Protein AF-A0A7G8BEV0-F1 (afdb_monomer_lite)

Foldseek 3Di:
DPPDPPDKWKAAQAQDLLQDGPRPTPDPPDNHRPVVVVVVVCPPCDQLVNCVVVPNPNPDPLADRQGQDPLAAVQSLVVSLVVLVVCVVVVSDDPVVSVVSVVVSVVSHVPHDPPRDNHDPDHQPDWDADPVGDTTGDIDIDD

Structure (mmCIF, N/CA/C/O backbone):
data_AF-A0A7G8BEV0-F1
#
_entry.id   AF-A0A7G8BEV0-F1
#
loop_
_atom_site.group_PDB
_atom_site.id
_atom_site.type_symbol
_atom_site.label_atom_id
_atom_site.label_alt_id
_atom_site.label_comp_id
_atom_site.label_asym_id
_atom_site.label_entity_id
_atom_site.label_seq_id
_atom_site.pdbx_PDB_ins_code
_atom_site.Cartn_x
_atom_site.Cartn_y
_atom_site.Cartn_z
_atom_site.occupancy
_atom_site.B_iso_or_equiv
_atom_site.auth_seq_id
_atom_site.auth_comp_id
_atom_site.auth_asym_id
_atom_site.auth_atom_id
_atom_site.pdbx_PDB_model_num
ATOM 1 N N . MET A 1 1 ? 38.457 5.813 -26.478 1.00 45.09 1 MET A N 1
ATOM 2 C CA . MET A 1 1 ? 37.364 5.622 -25.501 1.00 45.09 1 MET A CA 1
ATOM 3 C C . MET A 1 1 ? 36.493 4.495 -26.022 1.00 45.09 1 MET A C 1
ATOM 5 O O . MET A 1 1 ? 36.079 4.616 -27.170 1.00 45.09 1 MET A O 1
ATOM 9 N N . PRO A 1 2 ? 36.290 3.381 -25.297 1.00 48.62 2 PRO A N 1
ATOM 10 C CA . PRO A 1 2 ? 35.374 2.355 -25.780 1.00 48.62 2 PRO A CA 1
ATOM 11 C C . PRO A 1 2 ? 33.971 2.965 -25.871 1.00 48.62 2 PRO A C 1
ATOM 13 O O . PRO A 1 2 ? 33.550 3.694 -24.971 1.00 48.62 2 PRO A O 1
ATOM 16 N N . ALA A 1 3 ? 33.295 2.728 -26.995 1.00 53.78 3 ALA A N 1
ATOM 17 C CA . ALA A 1 3 ? 31.931 3.178 -27.222 1.00 53.78 3 ALA A CA 1
ATOM 18 C C . ALA A 1 3 ? 31.034 2.662 -26.088 1.00 53.78 3 ALA A C 1
ATOM 20 O O . ALA A 1 3 ? 31.100 1.488 -25.718 1.00 53.78 3 ALA A O 1
ATOM 21 N N . ARG A 1 4 ? 30.227 3.555 -25.510 1.00 58.81 4 ARG A N 1
ATOM 22 C CA . ARG A 1 4 ? 29.230 3.217 -24.491 1.00 58.81 4 ARG A CA 1
ATOM 23 C C . ARG A 1 4 ? 28.231 2.269 -25.165 1.00 58.81 4 ARG A C 1
ATOM 25 O O . ARG A 1 4 ? 27.462 2.714 -26.007 1.00 58.81 4 ARG A O 1
ATOM 32 N N . GLN A 1 5 ? 28.311 0.968 -24.886 1.00 59.34 5 GLN A N 1
ATOM 33 C CA . GLN A 1 5 ? 27.319 0.011 -25.378 1.00 59.34 5 GLN A CA 1
ATOM 34 C C . GLN A 1 5 ? 25.959 0.421 -24.805 1.00 59.34 5 GLN A C 1
ATOM 36 O O . GLN A 1 5 ? 25.824 0.528 -23.584 1.00 59.34 5 GLN A O 1
ATOM 41 N N . SER A 1 6 ? 24.989 0.693 -25.679 1.00 63.72 6 SER A N 1
ATOM 42 C CA . SER A 1 6 ? 23.594 0.899 -25.292 1.00 63.72 6 SER A CA 1
ATOM 43 C C . SER A 1 6 ? 23.096 -0.401 -24.673 1.00 63.72 6 SER A C 1
ATOM 45 O O . SER A 1 6 ? 22.928 -1.402 -25.366 1.00 63.72 6 SER A O 1
ATOM 47 N N . ALA A 1 7 ? 22.978 -0.426 -23.351 1.00 73.88 7 ALA A N 1
ATOM 48 C CA . ALA A 1 7 ? 22.401 -1.558 -22.654 1.00 73.88 7 ALA A CA 1
ATOM 49 C C . ALA A 1 7 ? 20.882 -1.411 -22.722 1.00 73.88 7 ALA A C 1
ATOM 51 O O . ALA A 1 7 ? 20.351 -0.416 -22.247 1.00 73.88 7 ALA A O 1
ATOM 52 N N . THR A 1 8 ? 20.202 -2.391 -23.310 1.00 83.50 8 THR A N 1
ATOM 53 C CA . THR A 1 8 ? 18.745 -2.483 -23.250 1.00 83.50 8 THR A CA 1
ATOM 54 C C . THR A 1 8 ? 18.306 -2.699 -21.804 1.00 83.50 8 THR A C 1
ATOM 56 O O . THR A 1 8 ? 18.808 -3.606 -21.128 1.00 83.50 8 THR A O 1
ATOM 59 N N . PHE A 1 9 ? 17.357 -1.894 -21.332 1.00 90.00 9 PHE A N 1
ATOM 60 C CA . PHE A 1 9 ? 16.737 -2.054 -20.020 1.00 90.00 9 PHE A CA 1
ATOM 61 C C . PHE A 1 9 ? 15.225 -2.221 -20.164 1.00 90.00 9 PHE A C 1
ATOM 63 O O . PHE A 1 9 ? 14.623 -1.757 -21.127 1.00 90.00 9 PHE A O 1
ATOM 70 N N . TYR A 1 10 ? 14.610 -2.882 -19.186 1.00 94.06 10 TYR A N 1
ATOM 71 C CA . TYR A 1 10 ? 13.162 -3.055 -19.126 1.00 94.06 10 TYR A CA 1
ATOM 72 C C . TYR A 1 10 ? 12.607 -2.425 -17.856 1.00 94.06 10 TYR A C 1
ATOM 74 O O . TYR A 1 10 ? 13.248 -2.446 -16.804 1.00 94.06 10 TYR A O 1
ATOM 82 N N . GLU A 1 11 ? 11.391 -1.898 -17.929 1.00 95.44 11 GLU A N 1
ATOM 83 C CA . GLU A 1 11 ? 10.667 -1.429 -16.753 1.00 95.44 11 GLU A CA 1
ATOM 84 C C . GLU A 1 11 ? 10.110 -2.590 -15.918 1.00 95.44 11 GLU A C 1
ATOM 86 O O . GLU A 1 11 ? 9.594 -3.580 -16.437 1.00 95.44 11 GLU A O 1
ATOM 91 N N . CYS A 1 12 ? 10.085 -2.397 -14.603 1.00 95.81 12 CYS A N 1
ATOM 92 C CA . CYS A 1 12 ? 9.420 -3.255 -13.636 1.00 95.81 12 CYS A CA 1
ATOM 93 C C . CYS A 1 12 ? 7.939 -3.427 -13.986 1.00 95.81 12 CYS A C 1
ATOM 95 O O . CYS A 1 12 ? 7.181 -2.452 -14.021 1.00 95.81 12 CYS A O 1
ATOM 97 N N . GLN A 1 13 ? 7.523 -4.679 -14.156 1.00 95.44 13 GLN A N 1
ATOM 98 C CA . GLN A 1 13 ? 6.152 -5.070 -14.473 1.00 95.44 13 GLN A CA 1
ATOM 99 C C . GLN A 1 13 ? 5.217 -5.079 -13.249 1.00 95.44 13 GLN A C 1
ATOM 101 O O . GLN A 1 13 ? 4.058 -5.458 -13.359 1.00 95.44 13 GLN A O 1
ATOM 106 N N . HIS A 1 14 ? 5.667 -4.653 -12.064 1.00 94.31 14 HIS A N 1
ATOM 107 C CA . HIS A 1 14 ? 4.781 -4.565 -10.900 1.00 94.31 14 HIS A CA 1
ATOM 108 C C . HIS A 1 14 ? 3.723 -3.471 -11.092 1.00 94.31 14 HIS A C 1
ATOM 110 O O . HIS A 1 14 ? 4.056 -2.312 -11.371 1.00 94.31 14 HIS A O 1
ATOM 116 N N . VAL A 1 15 ? 2.459 -3.838 -10.894 1.00 92.94 15 VAL A N 1
ATOM 117 C CA . VAL A 1 15 ? 1.308 -2.932 -10.889 1.00 92.94 15 VAL A CA 1
ATOM 118 C C . VAL A 1 15 ? 0.907 -2.709 -9.437 1.00 92.94 15 VAL A C 1
ATOM 120 O O . VAL A 1 15 ? 0.618 -3.660 -8.716 1.00 92.94 15 VAL A O 1
ATOM 123 N N . ARG A 1 16 ? 0.952 -1.453 -8.989 1.00 90.50 16 ARG A N 1
ATOM 124 C CA . ARG A 1 16 ? 0.626 -1.106 -7.598 1.00 90.50 16 ARG A CA 1
ATOM 125 C C . ARG A 1 16 ? -0.883 -1.230 -7.341 1.00 90.50 16 ARG A C 1
ATOM 127 O O . ARG A 1 16 ? -1.637 -1.305 -8.304 1.00 90.50 16 ARG A O 1
ATOM 134 N N . PRO A 1 17 ? -1.380 -1.174 -6.094 1.00 89.19 17 PRO A N 1
ATOM 135 C CA . PRO A 1 17 ? -2.819 -1.113 -5.827 1.00 89.19 17 PRO A CA 1
ATOM 136 C C . PRO A 1 17 ? -3.515 0.097 -6.446 1.00 89.19 17 PRO A C 1
ATOM 138 O O . PRO A 1 17 ? -4.663 -0.008 -6.865 1.00 89.19 17 PRO A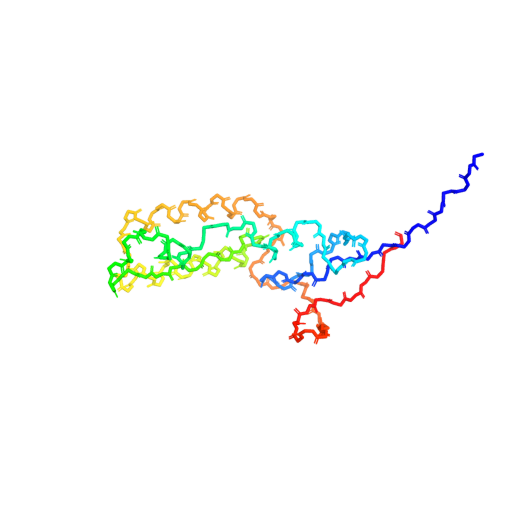 O 1
ATOM 141 N N . SER A 1 18 ? -2.814 1.228 -6.590 1.00 87.81 18 SER A N 1
ATOM 142 C CA . SER A 1 18 ? -3.299 2.352 -7.403 1.00 87.81 18 SER A CA 1
ATOM 143 C C . SER A 1 18 ? -3.380 2.032 -8.890 1.00 87.81 18 SER A C 1
ATOM 145 O O . SER A 1 18 ? -3.658 2.941 -9.645 1.00 87.81 18 SER A O 1
ATOM 147 N N . GLY A 1 19 ? -2.999 0.819 -9.300 1.00 89.06 19 GLY A N 1
ATOM 148 C CA . GLY A 1 19 ? -2.729 0.284 -10.629 1.00 89.06 19 GLY A CA 1
ATOM 149 C C . GLY A 1 19 ? -2.000 1.203 -11.600 1.00 89.06 19 GLY A C 1
ATOM 150 O O . GLY A 1 19 ? -2.217 1.149 -12.813 1.00 89.06 19 GLY A O 1
ATOM 151 N N . LYS A 1 20 ? -1.113 2.045 -11.073 1.00 89.50 20 LYS A N 1
ATOM 152 C CA . LYS A 1 20 ? 0.015 2.584 -11.828 1.00 89.50 20 LYS A CA 1
ATOM 153 C C . LYS A 1 20 ? 1.096 1.503 -11.924 1.00 89.50 20 LYS A C 1
ATOM 155 O O . LYS A 1 20 ? 1.359 0.784 -10.955 1.00 89.50 20 LYS A O 1
ATOM 160 N N . LYS A 1 21 ? 1.775 1.421 -13.069 1.00 91.50 21 LYS A N 1
ATOM 161 C CA . LYS A 1 21 ? 2.984 0.596 -13.206 1.00 91.50 21 LYS A CA 1
ATOM 162 C C . LYS A 1 21 ? 4.123 1.213 -12.390 1.00 91.50 21 LYS A C 1
ATOM 164 O O . LYS A 1 21 ? 4.265 2.434 -12.350 1.00 91.50 21 LYS A O 1
ATOM 169 N N . CYS A 1 22 ? 4.951 0.380 -11.763 1.00 92.12 22 CYS A N 1
ATOM 170 C CA . CYS A 1 22 ? 6.098 0.826 -10.973 1.00 92.12 22 CYS A CA 1
ATOM 171 C C . CYS A 1 22 ? 7.098 1.669 -11.785 1.00 92.12 22 CYS A C 1
ATOM 173 O O . CYS A 1 22 ? 7.612 2.654 -11.256 1.00 92.12 22 CYS A O 1
ATOM 175 N N . ARG A 1 23 ? 7.356 1.292 -13.048 1.00 91.69 23 ARG A N 1
ATOM 176 C CA . ARG A 1 23 ? 8.266 1.959 -14.009 1.00 91.69 23 ARG A CA 1
ATOM 177 C C . ARG A 1 23 ? 9.748 2.052 -13.611 1.00 91.69 23 ARG A C 1
ATOM 179 O O . ARG A 1 23 ? 10.562 2.483 -14.414 1.00 91.69 23 ARG A O 1
ATOM 186 N N . ALA A 1 24 ? 10.137 1.627 -12.409 1.00 93.69 24 ALA A N 1
ATOM 187 C CA . ALA A 1 24 ? 11.550 1.482 -12.051 1.00 93.69 24 ALA A CA 1
ATOM 188 C C . ALA A 1 24 ? 12.244 0.452 -12.958 1.00 93.69 24 ALA A C 1
ATOM 190 O O . ALA A 1 24 ? 11.600 -0.500 -13.382 1.00 93.69 24 ALA A O 1
ATOM 191 N N . ILE A 1 25 ? 13.551 0.582 -13.195 1.00 95.50 25 ILE A N 1
ATOM 192 C CA . ILE A 1 25 ? 14.302 -0.384 -14.011 1.00 95.50 25 ILE A CA 1
ATOM 193 C C . ILE A 1 25 ? 14.287 -1.770 -13.352 1.00 95.50 25 ILE A C 1
ATOM 195 O O . ILE A 1 25 ? 14.570 -1.919 -12.156 1.00 95.50 25 ILE A O 1
ATOM 199 N N . ALA A 1 26 ? 13.921 -2.783 -14.130 1.00 95.81 26 ALA A N 1
ATOM 200 C CA . ALA A 1 26 ? 13.952 -4.174 -13.725 1.00 95.81 26 ALA A CA 1
ATOM 201 C C . ALA A 1 26 ? 15.400 -4.665 -13.586 1.00 95.81 26 ALA A C 1
ATOM 203 O O . ALA A 1 26 ? 16.304 -4.215 -14.293 1.00 95.81 26 ALA A O 1
ATOM 204 N N . ILE A 1 27 ? 15.638 -5.595 -12.658 1.00 94.56 27 ILE A N 1
ATOM 205 C CA . ILE A 1 27 ? 16.943 -6.264 -12.598 1.00 94.56 27 ILE A CA 1
ATOM 206 C C . ILE A 1 27 ? 17.113 -7.087 -13.878 1.00 94.56 27 ILE A C 1
ATOM 208 O O . ILE A 1 27 ? 16.143 -7.648 -14.384 1.00 94.56 27 ILE A O 1
ATOM 212 N N . ARG A 1 28 ? 18.348 -7.179 -14.385 1.00 90.25 28 ARG A N 1
ATOM 213 C CA . ARG A 1 28 ? 18.678 -8.036 -15.529 1.00 90.25 28 ARG A CA 1
ATOM 214 C C . ARG A 1 28 ? 18.100 -9.444 -15.330 1.00 90.25 28 ARG A C 1
ATOM 216 O O . ARG A 1 28 ? 18.208 -10.001 -14.239 1.00 90.25 28 ARG A O 1
ATOM 223 N N . ASP A 1 29 ? 17.478 -9.970 -16.380 1.00 89.44 29 ASP A N 1
ATOM 224 C CA . ASP A 1 29 ? 16.838 -11.292 -16.420 1.00 89.44 29 ASP A CA 1
ATOM 225 C C . ASP A 1 29 ? 15.673 -11.480 -15.421 1.00 89.44 29 ASP A C 1
ATOM 227 O O . ASP A 1 29 ? 15.222 -12.598 -15.165 1.00 89.44 29 ASP A O 1
ATOM 231 N N . HIS A 1 30 ? 15.136 -10.386 -14.868 1.00 92.50 30 HIS A N 1
ATOM 232 C CA . HIS A 1 30 ? 13.970 -10.388 -13.990 1.00 92.50 30 HIS A CA 1
ATOM 233 C C . HIS A 1 30 ? 12.887 -9.418 -14.475 1.00 92.50 30 HIS A C 1
ATOM 235 O O . HIS A 1 30 ? 13.162 -8.389 -15.080 1.00 92.50 30 HIS A O 1
ATOM 241 N N . ARG A 1 31 ? 11.626 -9.725 -14.145 1.00 93.62 31 ARG A N 1
ATOM 242 C CA . ARG A 1 31 ? 10.451 -8.895 -14.485 1.00 93.62 31 ARG A CA 1
ATOM 243 C C . ARG A 1 31 ? 10.278 -7.671 -13.581 1.00 93.62 31 ARG A C 1
ATOM 245 O O . ARG A 1 31 ? 9.508 -6.763 -13.887 1.00 93.62 31 ARG A O 1
ATOM 252 N N . PHE A 1 32 ? 10.962 -7.653 -12.438 1.00 95.25 32 PHE A N 1
ATOM 253 C CA . PHE A 1 32 ? 10.746 -6.680 -11.370 1.00 95.25 32 PHE A CA 1
ATOM 254 C C . PHE A 1 32 ? 12.029 -5.923 -11.023 1.00 95.25 32 PHE A C 1
ATOM 256 O O . PHE A 1 32 ? 13.140 -6.438 -11.170 1.00 95.25 32 PHE A O 1
ATOM 263 N N . CYS A 1 33 ? 11.877 -4.695 -10.522 1.00 95.69 33 CYS A N 1
ATOM 264 C CA . CYS A 1 33 ? 12.981 -3.953 -9.915 1.00 95.69 33 CYS A CA 1
ATOM 265 C C . CYS A 1 33 ? 13.431 -4.622 -8.610 1.00 95.69 33 CYS A C 1
ATOM 267 O O . CYS A 1 33 ? 12.722 -5.462 -8.052 1.00 95.69 33 CYS A O 1
ATOM 269 N N . TYR A 1 34 ? 14.592 -4.214 -8.090 1.00 94.50 34 TYR A N 1
ATOM 270 C CA . TYR A 1 34 ? 15.152 -4.784 -6.860 1.00 94.50 34 TYR A CA 1
ATOM 271 C C . TYR A 1 34 ? 14.161 -4.797 -5.696 1.00 94.50 34 TYR A C 1
ATOM 273 O O . TYR A 1 34 ? 13.979 -5.829 -5.055 1.00 94.50 34 TYR A O 1
ATOM 281 N N . PHE A 1 35 ? 13.468 -3.681 -5.480 1.00 92.12 35 PHE A N 1
ATOM 282 C CA . PHE A 1 35 ? 12.474 -3.555 -4.422 1.00 92.12 35 PHE A CA 1
ATOM 283 C C . PHE A 1 35 ? 11.336 -4.575 -4.576 1.00 92.12 35 PHE A C 1
ATOM 285 O O . PHE A 1 35 ? 11.138 -5.402 -3.692 1.00 92.12 35 PHE A O 1
ATOM 292 N N . HIS A 1 36 ? 10.639 -4.591 -5.717 1.00 93.06 36 HIS A N 1
ATOM 293 C CA . HIS A 1 36 ? 9.497 -5.492 -5.922 1.00 93.06 36 HIS A CA 1
ATOM 294 C C . HIS A 1 36 ? 9.893 -6.964 -6.010 1.00 93.06 36 HIS A C 1
ATOM 296 O O . HIS A 1 36 ? 9.162 -7.814 -5.503 1.00 93.06 36 HIS A O 1
ATOM 302 N N . LEU A 1 37 ? 11.066 -7.276 -6.568 1.00 92.50 37 LEU A N 1
ATOM 303 C CA . LEU A 1 37 ? 11.611 -8.632 -6.542 1.00 92.50 37 LEU A CA 1
ATOM 304 C C . LEU A 1 37 ? 11.830 -9.104 -5.099 1.00 92.50 37 LEU A C 1
ATOM 306 O O . LEU A 1 37 ? 11.496 -10.239 -4.759 1.00 92.50 37 LEU A O 1
ATOM 310 N N . GLN A 1 38 ? 12.364 -8.233 -4.240 1.00 89.88 38 GLN A N 1
ATOM 311 C CA . GLN A 1 38 ? 12.647 -8.577 -2.855 1.00 89.88 38 GLN A CA 1
ATOM 312 C C . GLN A 1 38 ? 11.380 -8.709 -2.004 1.00 89.88 38 GLN A C 1
ATOM 314 O O . GLN A 1 38 ? 11.276 -9.641 -1.201 1.00 89.88 38 GLN A O 1
ATOM 319 N N . SER A 1 39 ? 10.401 -7.826 -2.211 1.00 86.88 39 SER A N 1
ATOM 320 C CA . SER A 1 39 ? 9.102 -7.877 -1.533 1.00 86.88 39 SER A CA 1
ATOM 321 C C . SER A 1 39 ? 8.358 -9.178 -1.829 1.00 86.88 39 SER A C 1
ATOM 323 O O . SER A 1 39 ? 7.822 -9.806 -0.919 1.00 86.88 39 SER A O 1
ATOM 325 N N . ARG A 1 40 ? 8.405 -9.638 -3.085 1.00 84.50 40 ARG A N 1
ATOM 326 C CA . ARG A 1 40 ? 7.803 -10.906 -3.531 1.00 84.50 40 ARG A CA 1
ATOM 327 C C . ARG A 1 40 ? 8.509 -12.141 -2.977 1.00 84.50 40 ARG A C 1
ATOM 329 O O . ARG A 1 40 ? 7.863 -13.144 -2.706 1.00 84.50 40 ARG A O 1
ATOM 336 N N . ARG A 1 41 ? 9.822 -12.061 -2.743 1.00 84.38 41 ARG A N 1
ATOM 337 C CA . ARG A 1 41 ? 10.608 -13.120 -2.080 1.00 84.38 41 ARG A CA 1
ATOM 338 C C . ARG A 1 41 ? 10.322 -13.250 -0.577 1.00 84.38 41 ARG A C 1
ATOM 340 O O . ARG A 1 41 ? 10.953 -14.071 0.078 1.00 84.38 41 ARG A O 1
ATOM 347 N N . GLY A 1 42 ? 9.393 -12.465 -0.025 1.00 68.62 42 GLY A N 1
ATOM 348 C CA . GLY A 1 42 ? 8.930 -12.635 1.350 1.00 68.62 42 GLY A CA 1
ATOM 349 C C . GLY A 1 42 ? 9.810 -11.962 2.401 1.00 68.62 42 GLY A C 1
ATOM 350 O O . GLY A 1 42 ? 9.906 -12.462 3.515 1.00 68.62 42 GLY A O 1
ATOM 351 N N . TYR A 1 43 ? 10.420 -10.806 2.101 1.00 58.22 43 TYR A N 1
ATOM 352 C CA . TYR A 1 43 ? 11.165 -10.035 3.118 1.00 58.22 43 TYR A CA 1
ATOM 353 C C . TYR A 1 43 ? 10.319 -9.625 4.340 1.00 58.22 43 TYR A C 1
ATOM 355 O O . TYR A 1 43 ? 10.874 -9.224 5.361 1.00 58.22 43 TYR A O 1
ATOM 363 N N . SER A 1 44 ? 8.989 -9.761 4.280 1.00 54.22 44 SER A N 1
ATOM 364 C CA . SER A 1 44 ? 8.141 -9.715 5.470 1.00 54.22 44 SER A CA 1
ATOM 365 C C . SER A 1 44 ? 8.122 -11.083 6.162 1.00 54.22 44 SER A C 1
ATOM 367 O O . SER A 1 44 ? 7.223 -11.896 5.957 1.00 54.22 44 SER A O 1
ATOM 369 N N . ALA A 1 45 ? 9.124 -11.332 7.010 1.00 50.44 45 ALA A N 1
ATOM 370 C CA . ALA A 1 45 ? 9.209 -12.527 7.858 1.00 50.44 45 ALA A CA 1
ATOM 371 C C . ALA A 1 45 ? 8.109 -12.595 8.942 1.00 50.44 45 ALA A C 1
ATOM 373 O O . ALA A 1 45 ? 7.996 -13.589 9.657 1.00 50.44 45 ALA A O 1
ATOM 374 N N . ILE A 1 46 ? 7.295 -11.544 9.080 1.00 54.72 46 ILE A N 1
ATOM 375 C CA . ILE A 1 46 ? 6.246 -11.431 10.092 1.00 54.72 46 ILE A CA 1
ATOM 376 C C . ILE A 1 46 ? 4.904 -11.334 9.372 1.00 54.72 46 ILE A C 1
ATOM 378 O O . ILE A 1 46 ? 4.354 -10.253 9.169 1.00 54.72 46 ILE A O 1
ATOM 382 N N . THR A 1 47 ? 4.360 -12.481 8.975 1.00 53.62 47 THR A N 1
ATOM 383 C CA . THR A 1 47 ? 2.930 -12.572 8.672 1.00 53.62 47 THR A CA 1
ATOM 384 C C . THR A 1 47 ? 2.191 -12.982 9.945 1.00 53.62 47 THR A C 1
ATOM 386 O O . THR A 1 47 ? 2.738 -13.746 10.746 1.00 53.62 47 THR A O 1
ATOM 389 N N . PRO A 1 48 ? 0.943 -12.530 10.162 1.00 54.03 48 PRO A N 1
ATOM 390 C CA . PRO A 1 48 ? 0.133 -13.022 11.273 1.00 54.03 48 PRO A CA 1
ATOM 391 C C . PRO A 1 48 ? 0.045 -14.555 11.273 1.00 54.03 48 PRO A C 1
ATOM 393 O O . PRO A 1 48 ? 0.139 -15.174 12.325 1.00 54.03 48 PRO A O 1
ATOM 396 N N . ALA A 1 49 ? -0.021 -15.176 10.089 1.00 51.09 49 ALA A N 1
ATOM 397 C CA . ALA A 1 49 ? -0.003 -16.628 9.925 1.00 51.09 49 ALA A CA 1
ATOM 398 C C . ALA A 1 49 ? 1.334 -17.279 10.347 1.00 51.09 49 ALA A C 1
ATOM 400 O O . ALA A 1 49 ? 1.325 -18.310 11.015 1.00 51.09 49 ALA A O 1
ATOM 401 N N . ALA A 1 50 ? 2.485 -16.676 10.026 1.00 48.44 50 ALA A N 1
ATOM 402 C CA . ALA A 1 50 ? 3.794 -17.160 10.478 1.00 48.44 50 ALA A CA 1
ATOM 403 C C . ALA A 1 50 ? 4.016 -16.936 11.985 1.00 48.44 50 ALA A C 1
ATOM 405 O O . ALA A 1 50 ? 4.687 -17.738 12.630 1.00 48.44 50 ALA A O 1
ATOM 406 N N . ALA A 1 51 ? 3.427 -15.890 12.574 1.00 50.16 51 ALA A N 1
ATOM 407 C CA . ALA A 1 51 ? 3.417 -15.704 14.025 1.00 50.16 51 ALA A CA 1
ATOM 408 C C . ALA A 1 51 ? 2.605 -16.811 14.726 1.00 50.16 51 ALA A C 1
ATOM 410 O O . ALA A 1 51 ? 3.067 -17.355 15.726 1.00 50.16 51 ALA A O 1
ATOM 411 N N . VAL A 1 52 ? 1.462 -17.214 14.153 1.00 49.22 52 VAL A N 1
ATOM 412 C CA . VAL A 1 52 ? 0.640 -18.342 14.641 1.00 49.22 52 VAL A CA 1
ATOM 413 C C . VAL A 1 52 ? 1.389 -19.679 14.542 1.00 49.22 52 VAL A C 1
ATOM 415 O O . VAL A 1 52 ? 1.279 -20.512 15.437 1.00 49.22 52 VAL A O 1
ATOM 418 N N . ALA A 1 53 ? 2.189 -19.883 13.490 1.00 45.88 53 ALA A N 1
ATOM 419 C CA . ALA A 1 53 ? 2.971 -21.108 13.302 1.00 45.88 53 ALA A CA 1
ATOM 420 C C . ALA A 1 53 ? 4.160 -21.248 14.278 1.00 45.88 53 ALA A C 1
ATOM 422 O O . ALA A 1 53 ? 4.554 -22.366 14.599 1.00 45.88 53 ALA A O 1
ATOM 423 N N . ASN A 1 54 ? 4.712 -20.140 14.789 1.00 47.00 54 ASN A N 1
ATOM 424 C CA . ASN A 1 54 ? 5.875 -20.134 15.691 1.00 47.00 54 ASN A CA 1
ATOM 425 C C . ASN A 1 54 ? 5.519 -20.281 17.187 1.00 47.00 54 ASN A C 1
ATOM 427 O O . ASN A 1 54 ? 6.305 -19.908 18.055 1.00 47.00 54 ASN A O 1
ATOM 431 N N . GLY A 1 55 ? 4.334 -20.805 17.515 1.00 41.66 55 GLY A N 1
ATOM 432 C CA . GLY A 1 55 ? 3.933 -21.061 18.904 1.00 41.66 55 GLY A CA 1
ATOM 433 C C . GLY A 1 55 ? 3.626 -19.804 19.725 1.00 41.66 55 GLY A C 1
ATOM 434 O O . GLY A 1 55 ? 3.362 -19.913 20.922 1.00 41.66 55 GLY A O 1
ATOM 435 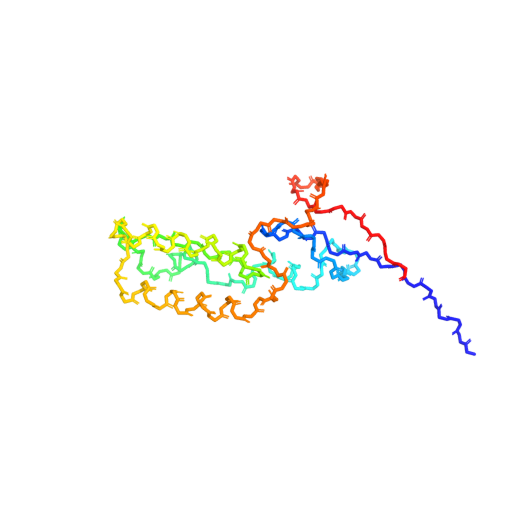N N . ALA A 1 56 ? 3.605 -18.618 19.103 1.00 50.97 56 ALA A N 1
ATOM 436 C CA . ALA A 1 56 ? 2.947 -17.467 19.700 1.00 50.97 56 ALA A CA 1
ATOM 437 C C . ALA A 1 56 ? 1.448 -17.769 19.680 1.00 50.97 56 ALA A C 1
ATOM 439 O O . ALA A 1 56 ? 0.878 -18.002 18.615 1.00 50.97 56 ALA A O 1
ATOM 440 N N . THR A 1 57 ? 0.856 -17.849 20.872 1.00 47.78 57 THR A N 1
ATOM 441 C CA . THR A 1 57 ? -0.550 -18.157 21.146 1.00 47.78 57 THR A CA 1
ATOM 442 C C . THR A 1 57 ? -1.429 -17.696 19.991 1.00 47.78 57 THR A C 1
ATOM 444 O O . THR A 1 57 ? -1.469 -16.496 19.706 1.00 47.78 57 THR A O 1
ATOM 447 N N . ALA A 1 58 ? -2.083 -18.641 19.301 1.00 50.06 58 ALA A N 1
ATOM 448 C CA . ALA A 1 58 ? -3.036 -18.305 18.250 1.00 50.06 58 ALA A CA 1
ATOM 449 C C . ALA A 1 58 ? -3.926 -17.164 18.770 1.00 50.06 58 ALA A C 1
ATOM 451 O O . ALA A 1 58 ? -4.370 -17.254 19.925 1.00 50.06 58 ALA A O 1
ATOM 452 N N . PRO A 1 59 ? -4.137 -16.077 17.998 1.00 52.53 59 PRO A N 1
ATOM 453 C CA . PRO A 1 59 ? -5.026 -15.014 18.420 1.00 52.53 59 PRO A CA 1
ATOM 454 C C . PRO A 1 59 ? -6.311 -15.670 18.896 1.00 52.53 59 PRO A C 1
ATOM 456 O O . PRO A 1 59 ? -6.827 -16.562 18.215 1.00 52.53 59 PRO A O 1
ATOM 459 N N . ALA A 1 60 ? -6.789 -15.281 20.082 1.00 50.72 60 ALA A N 1
ATOM 460 C CA . ALA A 1 60 ? -8.079 -15.749 20.562 1.00 50.72 60 ALA A CA 1
ATOM 461 C C . ALA A 1 60 ? -9.075 -15.648 19.391 1.00 50.72 60 ALA A C 1
ATOM 463 O O . ALA A 1 60 ? -9.004 -14.648 18.667 1.00 50.72 60 ALA A O 1
ATOM 464 N N . PRO A 1 61 ? -9.965 -16.634 19.181 1.00 50.94 61 PRO A N 1
ATOM 465 C CA . PRO A 1 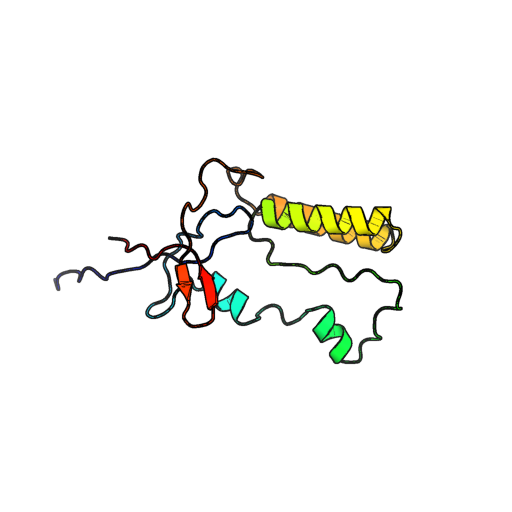61 ? -10.772 -16.804 17.960 1.00 50.94 61 PRO A CA 1
ATOM 466 C C . PRO A 1 61 ? -11.660 -15.602 17.561 1.00 50.94 61 PRO A C 1
ATOM 468 O O . PRO A 1 61 ? -12.376 -15.663 16.570 1.00 50.94 61 PRO A O 1
ATOM 471 N N . GLN A 1 62 ? -11.607 -14.505 18.318 1.00 53.31 62 GLN A N 1
ATOM 472 C CA . GLN A 1 62 ? -12.312 -13.241 18.131 1.00 53.31 62 GLN A CA 1
ATOM 473 C C . GLN A 1 62 ? -11.420 -12.075 17.653 1.00 53.31 62 GLN A C 1
ATOM 475 O O . GLN A 1 62 ? -11.934 -10.986 17.419 1.00 53.31 62 GLN A O 1
ATOM 480 N N . SER A 1 63 ? -10.100 -12.249 17.516 1.00 61.56 63 SER A N 1
ATOM 481 C CA . SER A 1 63 ? -9.215 -11.168 17.051 1.00 61.56 63 SER A CA 1
ATOM 482 C C . SER A 1 63 ? -9.191 -11.112 15.524 1.00 61.56 63 SER A C 1
ATOM 484 O O . SER A 1 63 ? -8.717 -12.054 14.885 1.00 61.56 63 SER A O 1
ATOM 486 N N . ALA A 1 64 ? -9.648 -10.006 14.927 1.00 67.12 64 ALA A N 1
ATOM 487 C CA . ALA A 1 64 ? -9.508 -9.808 13.484 1.00 67.12 64 ALA A CA 1
ATOM 488 C C . ALA A 1 64 ? -8.035 -9.904 13.067 1.00 67.12 64 ALA A C 1
ATOM 490 O O . ALA A 1 64 ? -7.170 -9.200 13.600 1.00 67.12 64 ALA A O 1
ATOM 491 N N . THR A 1 65 ? -7.755 -10.748 12.074 1.00 75.44 65 THR A N 1
ATOM 492 C CA . THR A 1 65 ? -6.450 -10.762 11.412 1.00 75.44 65 THR A CA 1
ATOM 493 C C . THR A 1 65 ? -6.475 -9.738 10.289 1.00 75.44 65 THR A C 1
ATOM 495 O O . THR A 1 65 ? -7.029 -9.985 9.222 1.00 75.44 65 THR A O 1
ATOM 498 N N . ILE A 1 66 ? -5.886 -8.571 10.539 1.00 80.94 66 ILE A N 1
ATOM 499 C CA . ILE A 1 66 ? -5.677 -7.559 9.503 1.00 80.94 66 ILE A CA 1
ATOM 500 C C . ILE A 1 66 ? -4.426 -7.960 8.727 1.00 80.94 66 ILE A C 1
ATOM 502 O O . ILE A 1 66 ? -3.328 -8.007 9.284 1.00 80.94 66 ILE A O 1
ATOM 506 N N . THR A 1 67 ? -4.600 -8.277 7.446 1.00 81.19 67 THR A N 1
ATOM 507 C CA . THR A 1 67 ? -3.476 -8.561 6.552 1.00 81.19 67 THR A CA 1
ATOM 508 C C . THR A 1 67 ? -2.914 -7.241 6.052 1.00 81.19 67 THR A C 1
ATOM 510 O O . THR A 1 67 ? -3.637 -6.437 5.472 1.00 81.19 67 THR A O 1
ATOM 513 N N . LEU A 1 68 ? -1.623 -7.011 6.290 1.00 81.88 68 LEU A N 1
ATOM 514 C CA . LEU A 1 68 ? -0.926 -5.818 5.825 1.00 81.88 68 LEU A CA 1
ATOM 515 C C . LEU A 1 68 ? -0.205 -6.133 4.506 1.00 81.88 68 LEU A C 1
ATOM 517 O O . LEU A 1 68 ? 0.854 -6.766 4.547 1.00 81.88 68 LEU A O 1
ATOM 521 N N . PRO A 1 69 ? -0.744 -5.726 3.339 1.00 83.00 69 PRO A N 1
ATOM 522 C CA . PRO A 1 69 ? 0.032 -5.697 2.111 1.00 83.00 69 PRO A CA 1
ATOM 523 C C . PRO A 1 69 ? 1.163 -4.670 2.225 1.00 83.00 69 PRO A C 1
ATOM 525 O O . PRO A 1 69 ? 1.243 -3.877 3.168 1.00 83.00 69 PRO A O 1
ATOM 528 N N . MET A 1 70 ? 2.033 -4.649 1.221 1.00 85.75 70 MET A N 1
ATOM 529 C CA . MET A 1 70 ? 3.037 -3.602 1.125 1.00 85.75 70 MET A CA 1
ATOM 530 C C . MET A 1 70 ? 2.366 -2.237 0.929 1.00 85.75 70 MET A C 1
ATOM 532 O O . MET A 1 70 ? 1.616 -2.033 -0.023 1.00 85.75 70 MET A O 1
ATOM 536 N N . LEU A 1 71 ? 2.649 -1.296 1.831 1.00 90.88 71 LEU A N 1
ATOM 537 C CA . LEU A 1 71 ? 2.097 0.062 1.812 1.00 90.88 71 LEU A CA 1
ATOM 538 C C . LEU A 1 71 ? 2.897 0.966 0.860 1.00 90.88 71 LEU A C 1
ATOM 540 O O . LEU A 1 71 ? 3.537 1.926 1.277 1.00 90.88 71 LEU A O 1
ATOM 544 N N . GLU A 1 72 ? 2.922 0.595 -0.417 1.00 88.44 72 GLU A N 1
ATOM 545 C CA . GLU A 1 72 ? 3.778 1.201 -1.448 1.00 88.44 72 GLU A CA 1
ATOM 546 C C . GLU A 1 72 ? 3.182 2.435 -2.141 1.00 88.44 72 GLU A C 1
ATOM 548 O O . GLU A 1 72 ? 3.888 3.131 -2.871 1.00 88.44 72 GLU A O 1
ATOM 553 N N . ASP A 1 73 ? 1.890 2.696 -1.938 1.00 89.69 73 ASP A N 1
ATOM 554 C CA . ASP A 1 73 ? 1.202 3.896 -2.405 1.00 89.69 73 ASP A CA 1
ATOM 555 C C . ASP A 1 73 ? -0.023 4.234 -1.533 1.00 89.69 73 ASP A C 1
ATOM 557 O O . ASP A 1 73 ? -0.403 3.491 -0.620 1.00 89.69 73 ASP A O 1
ATOM 561 N N . ARG A 1 74 ? -0.673 5.370 -1.822 1.00 90.62 74 ARG A N 1
ATOM 562 C CA . ARG A 1 74 ? -1.850 5.820 -1.063 1.00 90.62 74 ARG A CA 1
ATOM 563 C C . ARG A 1 74 ? -3.059 4.902 -1.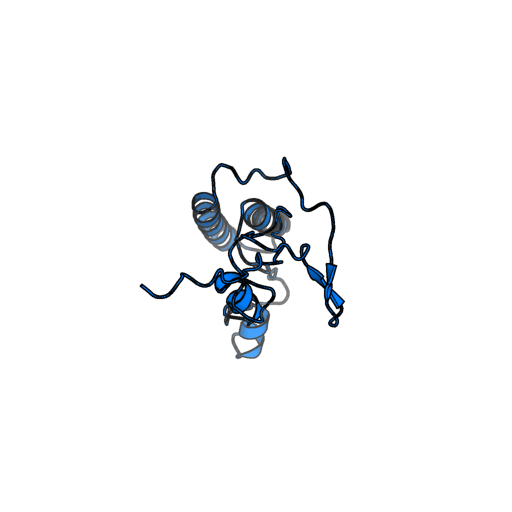203 1.00 90.62 74 ARG A C 1
ATOM 565 O O . ARG A 1 74 ? -3.877 4.862 -0.290 1.00 90.62 74 ARG A O 1
ATOM 572 N N . THR A 1 75 ? -3.186 4.172 -2.311 1.00 90.56 75 THR A N 1
ATOM 573 C CA . THR A 1 75 ? -4.302 3.235 -2.500 1.00 90.56 75 THR A CA 1
ATOM 574 C C . THR A 1 75 ? -4.110 2.011 -1.606 1.00 90.56 75 THR A C 1
ATOM 576 O O . THR A 1 75 ? -5.048 1.608 -0.925 1.00 90.56 75 THR A O 1
ATOM 579 N N . ALA A 1 76 ? -2.882 1.496 -1.498 1.00 91.12 76 ALA A N 1
ATOM 580 C CA . ALA A 1 76 ? -2.511 0.448 -0.551 1.00 91.12 76 ALA A CA 1
ATOM 581 C C . ALA A 1 76 ? -2.806 0.874 0.896 1.00 91.12 76 ALA A C 1
ATOM 583 O O . ALA A 1 76 ? -3.436 0.134 1.651 1.00 91.12 76 ALA A O 1
ATOM 584 N N . VAL A 1 77 ? -2.416 2.100 1.268 1.00 93.31 77 VAL A N 1
ATOM 585 C CA . VAL A 1 77 ? -2.723 2.671 2.590 1.00 93.31 77 VAL A CA 1
ATOM 586 C C . VAL A 1 77 ? -4.232 2.776 2.817 1.00 93.31 77 VAL A C 1
ATOM 588 O O . VAL A 1 77 ? -4.708 2.405 3.888 1.00 93.31 77 VAL A O 1
ATOM 591 N N . GLN A 1 78 ? -4.997 3.236 1.823 1.00 93.31 78 GLN A N 1
ATOM 592 C CA . GLN A 1 78 ? -6.449 3.387 1.931 1.00 93.31 78 GLN A CA 1
ATOM 593 C C . GLN A 1 78 ? -7.175 2.044 2.096 1.00 93.31 78 GLN A C 1
ATOM 595 O O . GLN A 1 78 ? -8.135 1.961 2.868 1.00 93.31 78 GLN A O 1
ATOM 600 N N . ILE A 1 79 ? -6.721 0.994 1.404 1.00 92.00 79 ILE A N 1
ATOM 601 C CA . ILE A 1 79 ? -7.254 -0.367 1.556 1.00 92.00 79 ILE A CA 1
ATOM 602 C C . ILE A 1 79 ? -7.109 -0.809 3.015 1.00 92.00 79 ILE A C 1
ATOM 604 O O . ILE A 1 79 ? -8.099 -1.133 3.668 1.00 92.00 79 ILE A O 1
ATOM 608 N N . VAL A 1 80 ? -5.899 -0.708 3.569 1.00 94.31 80 VAL A N 1
ATOM 609 C CA . VAL A 1 80 ? -5.640 -1.132 4.952 1.00 94.31 80 VAL A CA 1
ATOM 610 C C . VAL A 1 80 ? -6.346 -0.247 5.974 1.00 94.31 80 VAL A C 1
ATOM 612 O O . VAL A 1 80 ? -6.870 -0.753 6.965 1.00 94.31 80 VAL A O 1
ATOM 615 N N . LEU A 1 81 ? -6.414 1.066 5.742 1.00 95.75 81 LEU A N 1
ATOM 616 C CA . LEU A 1 81 ? -7.199 1.975 6.576 1.00 95.75 81 LEU A CA 1
ATOM 617 C C . LEU A 1 81 ? -8.660 1.525 6.649 1.00 95.75 81 LEU A C 1
ATOM 619 O O . LEU A 1 81 ? -9.241 1.481 7.732 1.00 95.75 81 LEU A O 1
ATOM 623 N N . THR A 1 82 ? -9.235 1.139 5.511 1.00 95.19 82 THR A N 1
ATOM 624 C CA . THR A 1 82 ? -10.612 0.642 5.439 1.00 95.19 82 THR A CA 1
ATOM 625 C C . THR A 1 82 ? -10.782 -0.642 6.251 1.00 95.19 82 THR A C 1
ATOM 627 O O . THR A 1 82 ? -11.767 -0.776 6.978 1.00 95.19 82 THR A O 1
ATOM 630 N N . ASP A 1 83 ? -9.815 -1.557 6.196 1.00 94.25 83 ASP A N 1
ATOM 631 C CA . ASP A 1 83 ? -9.861 -2.802 6.966 1.00 94.25 83 ASP A CA 1
ATOM 632 C C . ASP A 1 83 ? -9.742 -2.564 8.477 1.00 94.25 83 ASP A C 1
ATOM 634 O O . ASP A 1 83 ? -10.506 -3.148 9.249 1.00 94.25 83 ASP A O 1
ATOM 638 N N . VAL A 1 84 ? -8.861 -1.653 8.909 1.00 94.69 84 VAL A N 1
ATOM 639 C CA . VAL A 1 84 ? -8.746 -1.245 10.321 1.00 94.69 84 VAL A CA 1
ATOM 640 C C . VAL A 1 84 ? -10.054 -0.628 10.815 1.00 94.69 84 VAL A C 1
ATOM 642 O O . VAL A 1 84 ? -10.542 -1.000 11.883 1.00 94.69 84 VAL A O 1
ATOM 645 N N . LEU A 1 85 ? -10.648 0.286 10.042 1.00 95.94 85 LEU A N 1
ATOM 646 C CA . LEU A 1 85 ? -11.910 0.935 10.404 1.00 95.94 85 LEU A CA 1
ATOM 647 C C . LEU A 1 85 ? -13.068 -0.065 10.465 1.00 95.94 85 LEU A C 1
ATOM 649 O O . LEU A 1 85 ? -13.865 -0.011 11.400 1.00 95.94 85 LEU A O 1
ATOM 653 N N . ARG A 1 86 ? -13.144 -1.011 9.519 1.00 95.25 86 ARG A N 1
ATOM 654 C CA . ARG A 1 86 ? -14.161 -2.072 9.523 1.00 95.25 86 ARG A CA 1
ATOM 655 C C . ARG A 1 86 ? -14.013 -2.979 10.744 1.00 95.25 86 ARG A C 1
ATOM 657 O O . ARG A 1 86 ? -15.008 -3.265 11.405 1.00 95.25 86 ARG A O 1
ATOM 664 N N . ALA A 1 87 ? -12.789 -3.397 11.067 1.00 92.44 87 ALA A N 1
ATOM 665 C CA . ALA A 1 87 ? -12.514 -4.227 12.237 1.00 92.44 87 ALA A CA 1
ATOM 666 C C . ALA A 1 87 ? -12.850 -3.500 13.549 1.00 92.44 87 ALA A C 1
ATOM 668 O O . ALA A 1 87 ? -13.434 -4.106 14.448 1.00 92.44 87 ALA A O 1
ATOM 669 N N . LEU A 1 88 ? -12.532 -2.203 13.649 1.00 93.94 88 LEU A N 1
ATOM 670 C CA . LEU A 1 88 ? -12.884 -1.379 14.807 1.00 93.94 88 LEU A CA 1
ATOM 671 C C . LEU A 1 88 ? -14.405 -1.229 14.944 1.00 93.94 88 LEU A C 1
ATOM 673 O O . LEU A 1 88 ? -14.944 -1.469 16.020 1.00 93.94 88 LEU A O 1
ATOM 677 N N . ALA A 1 89 ? -15.107 -0.893 13.858 1.00 94.12 89 ALA A N 1
ATOM 678 C CA . ALA A 1 89 ? -16.564 -0.750 13.854 1.00 94.12 89 ALA A CA 1
ATOM 679 C C . ALA A 1 89 ? -17.289 -2.060 14.214 1.00 94.12 89 ALA A C 1
ATOM 681 O O . ALA A 1 89 ? -18.340 -2.036 14.850 1.00 94.12 89 ALA A O 1
ATOM 682 N N . ALA A 1 90 ? -16.711 -3.204 13.842 1.00 93.06 90 ALA A N 1
ATOM 683 C CA . ALA A 1 90 ? -17.216 -4.530 14.182 1.00 93.06 90 ALA A CA 1
ATOM 684 C C . ALA A 1 90 ? -16.790 -5.024 15.582 1.00 93.06 90 ALA A C 1
ATOM 686 O O . ALA A 1 90 ? -17.078 -6.170 15.923 1.00 93.06 90 ALA A O 1
ATOM 687 N N . ASN A 1 91 ? -16.105 -4.199 16.387 1.00 89.81 91 ASN A N 1
ATOM 688 C CA . ASN A 1 91 ? -15.548 -4.557 17.700 1.00 89.81 91 ASN A CA 1
ATOM 689 C C . ASN A 1 91 ? -14.599 -5.775 17.676 1.00 89.81 91 ASN A C 1
ATOM 691 O O . ASN A 1 91 ? -14.497 -6.510 18.655 1.00 89.81 91 ASN A O 1
ATOM 695 N N . GLN A 1 92 ? -13.894 -6.000 16.564 1.00 89.44 92 GLN A N 1
ATOM 696 C CA . GLN A 1 92 ? -12.959 -7.125 16.405 1.00 89.44 92 GLN A CA 1
ATOM 697 C C . GLN A 1 92 ? -11.508 -6.767 16.774 1.00 89.44 92 GLN A C 1
ATOM 699 O O . GLN A 1 92 ? -10.623 -7.626 16.759 1.00 89.44 92 GLN A O 1
ATOM 704 N N . ILE A 1 93 ? -11.253 -5.492 17.087 1.00 89.62 93 ILE A N 1
ATOM 705 C CA . ILE A 1 93 ? -9.997 -4.968 17.634 1.00 89.62 93 ILE A CA 1
ATOM 706 C C . ILE A 1 93 ? -10.311 -3.917 18.701 1.00 89.62 93 ILE A C 1
ATOM 708 O O . ILE A 1 93 ? -11.299 -3.193 18.591 1.00 89.62 93 ILE A O 1
ATOM 712 N N . ASP A 1 94 ? -9.462 -3.799 19.721 1.00 90.31 94 ASP A N 1
ATOM 713 C CA . ASP A 1 94 ? -9.610 -2.751 20.729 1.00 90.31 94 ASP A CA 1
ATOM 714 C C . ASP A 1 94 ? -9.111 -1.380 20.236 1.00 90.31 94 ASP A C 1
ATOM 716 O O . ASP A 1 94 ? -8.280 -1.266 19.327 1.00 90.31 94 ASP A O 1
ATOM 720 N N . CYS A 1 95 ? -9.590 -0.317 20.887 1.00 92.31 95 CYS A N 1
ATOM 721 C CA . CYS A 1 95 ? -9.267 1.065 20.536 1.00 92.31 95 CYS A CA 1
ATOM 722 C C . CYS A 1 95 ? -7.767 1.388 20.617 1.00 92.31 95 CYS A C 1
ATOM 724 O O . CYS A 1 95 ? -7.291 2.247 19.872 1.00 92.31 95 CYS A O 1
ATOM 726 N N . LYS A 1 96 ? -7.002 0.720 21.494 1.00 92.56 96 LYS A N 1
ATOM 727 C CA . LYS A 1 96 ? -5.560 0.965 21.641 1.00 92.56 96 LYS A CA 1
ATOM 728 C C . LYS A 1 96 ? -4.804 0.379 20.451 1.00 92.56 96 LYS A C 1
ATOM 730 O O . LYS A 1 96 ? -3.971 1.071 19.866 1.00 92.56 96 LYS A O 1
ATOM 735 N N . ARG A 1 97 ? -5.127 -0.852 20.045 1.00 91.00 97 ARG A N 1
ATOM 736 C CA . ARG A 1 97 ? -4.600 -1.464 18.813 1.00 91.00 97 ARG A CA 1
ATOM 737 C C . ARG A 1 97 ? -4.975 -0.647 17.585 1.00 91.00 97 ARG A C 1
ATOM 739 O O . ARG A 1 97 ? -4.100 -0.350 16.777 1.00 91.00 97 ARG A O 1
ATOM 746 N N . ALA A 1 98 ? -6.241 -0.247 17.470 1.00 93.44 98 ALA A N 1
ATOM 747 C CA . ALA A 1 98 ? -6.700 0.578 16.358 1.00 93.44 98 ALA A CA 1
ATOM 748 C C . ALA A 1 98 ? -5.923 1.901 16.284 1.00 93.44 98 ALA A C 1
ATOM 750 O O . ALA A 1 98 ? -5.403 2.236 15.226 1.00 93.44 98 ALA A O 1
ATOM 751 N N . SER A 1 99 ? -5.747 2.599 17.411 1.00 95.56 99 SER A N 1
ATOM 752 C CA . SER A 1 99 ? -4.967 3.845 17.475 1.00 95.56 99 SER A CA 1
ATOM 753 C C . SER A 1 99 ? -3.525 3.671 16.982 1.00 95.56 99 SER A C 1
ATOM 755 O O . SER A 1 99 ? -3.036 4.496 16.213 1.00 95.56 99 SER A O 1
ATOM 757 N N . LEU A 1 100 ? -2.847 2.584 17.374 1.00 95.88 100 LEU A N 1
ATOM 758 C CA . LEU A 1 100 ? -1.477 2.298 16.930 1.00 95.88 100 LEU A CA 1
ATOM 759 C C . LEU A 1 100 ? -1.401 1.991 15.428 1.00 95.88 100 LEU A C 1
ATOM 761 O O . LEU A 1 100 ? -0.496 2.475 14.749 1.00 95.88 100 LEU A O 1
ATOM 765 N N . LEU A 1 101 ? -2.356 1.218 14.902 1.00 94.56 101 LEU A N 1
ATOM 766 C CA . LEU A 1 101 ? -2.433 0.912 13.472 1.00 94.56 101 LEU A CA 1
ATOM 767 C C . LEU A 1 101 ? -2.706 2.175 12.652 1.00 94.56 101 LEU A C 1
ATOM 769 O O . LEU A 1 101 ? -2.007 2.430 11.676 1.00 94.56 101 LEU A O 1
ATOM 773 N N . LEU A 1 102 ? -3.667 2.999 13.075 1.00 96.19 102 LEU A N 1
ATOM 774 C CA . LEU A 1 102 ? -3.995 4.266 12.419 1.00 96.19 102 LEU A CA 1
ATOM 775 C C . LEU A 1 102 ? -2.805 5.235 12.421 1.00 96.19 102 LEU A C 1
ATOM 777 O O . LEU A 1 102 ? -2.541 5.875 11.404 1.00 96.19 102 LEU A O 1
ATOM 781 N N . TYR A 1 103 ? -2.038 5.292 13.513 1.00 97.19 103 TYR A N 1
ATOM 782 C CA . TYR A 1 103 ? -0.808 6.083 13.567 1.00 97.19 103 TYR A CA 1
ATOM 783 C C . TYR A 1 103 ? 0.262 5.566 12.590 1.00 97.19 103 TYR A C 1
ATOM 785 O O . TYR A 1 103 ? 0.850 6.345 11.840 1.00 97.19 103 TYR A O 1
ATOM 793 N N . GLY A 1 104 ? 0.476 4.248 12.526 1.00 95.38 104 GLY A N 1
ATOM 794 C CA . GLY A 1 104 ? 1.377 3.646 11.536 1.00 95.38 104 GLY A CA 1
ATOM 795 C C . GLY A 1 104 ? 0.953 3.946 10.092 1.00 95.38 104 GLY A C 1
ATOM 796 O O . GLY A 1 104 ? 1.788 4.296 9.257 1.00 95.38 104 GLY A O 1
ATOM 797 N N . LEU A 1 105 ? -0.351 3.891 9.806 1.00 95.69 105 LEU A N 1
ATOM 798 C CA . LEU A 1 105 ? -0.907 4.245 8.497 1.00 95.69 105 LEU A CA 1
ATOM 799 C C . LEU A 1 105 ? -0.734 5.730 8.165 1.00 95.69 105 LEU A C 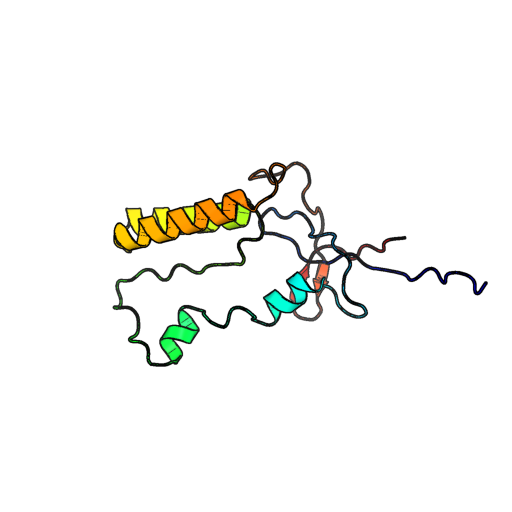1
ATOM 801 O O . LEU A 1 105 ? -0.510 6.068 7.004 1.00 95.69 105 LEU A O 1
ATOM 805 N N . GLN A 1 106 ? -0.777 6.618 9.160 1.00 94.62 106 GLN A N 1
ATOM 806 C CA . GLN A 1 106 ? -0.483 8.036 8.963 1.00 94.62 106 GLN A CA 1
ATOM 807 C C . GLN A 1 106 ? 0.971 8.252 8.518 1.00 94.62 106 GLN A C 1
ATOM 809 O O . GLN A 1 106 ? 1.211 8.996 7.565 1.00 94.62 106 GLN A O 1
ATOM 814 N N . ILE A 1 107 ? 1.929 7.563 9.149 1.00 95.25 107 ILE A N 1
ATOM 815 C CA . ILE A 1 107 ? 3.340 7.592 8.730 1.00 95.25 107 ILE A CA 1
ATOM 816 C C . ILE A 1 107 ? 3.468 7.066 7.296 1.00 95.25 107 ILE A C 1
ATOM 818 O O . ILE A 1 107 ? 4.067 7.727 6.448 1.00 95.25 107 ILE A O 1
ATOM 822 N N . ALA A 1 108 ? 2.855 5.920 6.989 1.00 93.50 108 ALA A N 1
ATOM 823 C CA . ALA A 1 108 ? 2.893 5.344 5.645 1.00 93.50 108 ALA A CA 1
ATOM 824 C C . ALA A 1 108 ? 2.305 6.293 4.583 1.00 93.50 108 ALA A C 1
ATOM 826 O O . ALA A 1 108 ? 2.906 6.496 3.529 1.00 93.50 108 ALA A O 1
ATOM 827 N N . SER A 1 109 ? 1.182 6.949 4.887 1.00 92.31 109 SER A N 1
ATOM 828 C CA . SER A 1 109 ? 0.567 7.966 4.024 1.00 92.31 109 SER A CA 1
ATOM 829 C C . SER A 1 109 ? 1.509 9.143 3.753 1.00 92.31 109 SER A C 1
ATOM 831 O O . SER A 1 109 ? 1.601 9.619 2.620 1.00 92.31 109 SER A O 1
ATOM 833 N N . SER A 1 110 ? 2.259 9.583 4.770 1.00 91.81 110 SER A N 1
ATOM 834 C CA . SER A 1 110 ? 3.230 10.676 4.634 1.00 91.81 110 SER A CA 1
ATOM 835 C C . SER A 1 110 ? 4.438 10.322 3.758 1.00 91.81 110 SER A C 1
ATOM 837 O O . SER A 1 110 ? 5.019 11.211 3.140 1.00 91.81 110 SER A O 1
ATOM 839 N N . ASN A 1 111 ? 4.767 9.031 3.649 1.00 90.38 111 ASN A N 1
ATOM 840 C CA . ASN A 1 111 ? 5.849 8.534 2.797 1.00 90.38 111 ASN A CA 1
ATOM 841 C C . ASN A 1 111 ? 5.431 8.384 1.325 1.00 90.38 111 ASN A C 1
ATOM 843 O O . ASN A 1 111 ? 6.287 8.239 0.453 1.00 90.38 111 ASN A O 1
ATOM 847 N N . CYS A 1 112 ? 4.130 8.408 1.029 1.00 86.19 112 CYS A N 1
ATOM 848 C CA . CYS A 1 112 ? 3.625 8.327 -0.337 1.00 86.19 112 CYS A CA 1
ATOM 849 C C . CYS A 1 112 ? 3.767 9.675 -1.059 1.00 86.19 112 CYS A C 1
ATOM 851 O O . CYS A 1 112 ? 3.570 10.740 -0.464 1.00 86.19 112 CYS A O 1
ATOM 853 N N . SER A 1 113 ? 4.021 9.649 -2.373 1.00 77.81 113 SER A N 1
ATOM 854 C CA . SER A 1 113 ? 4.068 10.877 -3.174 1.00 77.81 113 SER A CA 1
ATOM 855 C C . SER A 1 113 ? 2.734 11.628 -3.104 1.00 77.81 113 SER A C 1
ATOM 857 O O . SER A 1 113 ? 1.657 11.028 -3.074 1.00 77.81 113 SER A O 1
ATOM 859 N N . ARG A 1 114 ? 2.781 12.967 -3.115 1.00 67.88 114 ARG A N 1
ATOM 860 C CA . ARG A 1 114 ? 1.567 13.806 -3.175 1.00 67.88 114 ARG A CA 1
ATOM 861 C C . ARG A 1 114 ? 0.763 13.596 -4.463 1.00 67.88 114 ARG A C 1
ATOM 863 O O . ARG A 1 114 ? -0.425 13.881 -4.454 1.00 67.88 114 ARG A O 1
ATOM 870 N N . LEU A 1 115 ? 1.402 13.107 -5.529 1.00 65.31 115 LEU A N 1
ATOM 871 C CA . LEU A 1 115 ? 0.777 12.827 -6.832 1.00 65.31 115 LEU A CA 1
ATOM 872 C C . LEU A 1 115 ? 0.134 11.430 -6.912 1.00 65.31 115 LEU A C 1
ATOM 874 O O . LEU A 1 115 ? -0.416 11.042 -7.947 1.00 65.31 115 LEU A O 1
ATOM 878 N N . ASP A 1 116 ? 0.223 10.643 -5.842 1.00 68.19 116 ASP A N 1
ATOM 879 C CA . ASP A 1 116 ? -0.464 9.361 -5.737 1.00 68.19 116 ASP A CA 1
ATOM 880 C C . ASP A 1 116 ? -1.866 9.584 -5.174 1.00 68.19 116 ASP A C 1
ATOM 882 O O . ASP A 1 116 ? -2.138 9.287 -4.019 1.00 68.19 116 ASP A O 1
ATOM 886 N N . GLU A 1 117 ? -2.752 10.166 -5.981 1.00 68.50 117 GLU A N 1
ATOM 887 C CA . GLU A 1 117 ? -4.178 10.260 -5.654 1.00 68.50 117 GLU A CA 1
ATOM 888 C C . GLU A 1 117 ? -4.812 8.863 -5.520 1.00 68.50 117 GLU A C 1
ATOM 890 O O . GLU A 1 117 ? -4.353 7.883 -6.114 1.00 68.50 117 GLU A O 1
ATOM 895 N N . ILE A 1 118 ? -5.857 8.767 -4.692 1.00 69.94 118 ILE A N 1
ATOM 896 C CA . ILE A 1 118 ? -6.652 7.545 -4.528 1.00 69.94 118 ILE A CA 1
ATOM 897 C C . ILE A 1 118 ? -7.672 7.524 -5.673 1.00 69.94 118 ILE A C 1
ATOM 899 O O . ILE A 1 118 ? -8.625 8.300 -5.656 1.00 69.94 118 ILE A O 1
ATOM 903 N N . GLY A 1 119 ? -7.471 6.651 -6.663 1.00 63.56 119 GLY A N 1
ATOM 904 C CA . GLY A 1 119 ? -8.231 6.680 -7.921 1.00 63.56 119 GLY A CA 1
ATOM 905 C C . GLY A 1 119 ? -7.566 7.562 -8.989 1.00 63.56 119 GLY A C 1
ATOM 906 O O . GLY A 1 119 ? -6.783 8.455 -8.688 1.00 63.56 119 GLY A O 1
ATOM 907 N N . TYR A 1 120 ? -7.785 7.232 -10.261 1.00 63.06 120 TYR A N 1
ATOM 908 C CA . TYR A 1 120 ? -6.818 7.480 -11.334 1.00 63.06 120 TYR A CA 1
ATOM 909 C C . TYR A 1 120 ? -6.872 8.809 -12.086 1.00 63.06 120 TYR A C 1
ATOM 911 O O . TYR A 1 120 ? -7.939 9.289 -12.456 1.00 63.06 120 TYR A O 1
ATOM 919 N N . LEU A 1 121 ? -5.671 9.196 -12.551 1.00 58.22 121 LEU A N 1
ATOM 920 C CA . LEU A 1 121 ? -5.437 9.892 -13.826 1.00 58.22 121 LEU A CA 1
ATOM 921 C C . LEU A 1 121 ? -4.714 9.029 -14.899 1.00 58.22 121 LEU A C 1
ATOM 923 O O . LEU A 1 121 ? -4.894 9.301 -16.080 1.00 58.22 121 LEU A O 1
ATOM 927 N N . HIS A 1 122 ? -3.950 7.970 -14.552 1.00 70.31 122 HIS A N 1
ATOM 928 C CA . HIS A 1 122 ? -3.188 7.153 -15.536 1.00 70.31 122 HIS A CA 1
ATOM 929 C C . HIS A 1 122 ? -3.019 5.654 -15.165 1.00 70.31 122 HIS A C 1
ATOM 931 O O . HIS A 1 122 ? -1.944 5.257 -14.701 1.00 70.31 122 HIS A O 1
ATOM 937 N N . PRO A 1 123 ? -4.048 4.811 -15.360 1.00 81.69 123 PRO A N 1
ATOM 938 C CA . PRO A 1 123 ? -3.961 3.363 -15.166 1.00 81.69 123 PRO A CA 1
ATOM 939 C C . PRO A 1 123 ? -3.117 2.650 -16.211 1.00 81.69 123 PRO A C 1
ATOM 941 O O . PRO A 1 123 ? -3.011 3.094 -17.356 1.00 81.69 123 PRO A O 1
ATOM 944 N N . VAL A 1 124 ? -2.551 1.500 -15.824 1.00 87.12 124 VAL A N 1
ATOM 945 C CA . VAL A 1 124 ? -2.166 0.498 -16.821 1.00 87.12 124 VAL A CA 1
ATOM 946 C C . VAL A 1 124 ? -3.440 0.050 -17.544 1.00 87.12 124 VAL A C 1
ATOM 948 O O . VAL A 1 124 ? -4.440 -0.257 -16.904 1.00 87.12 124 VAL A O 1
ATOM 951 N N . HIS A 1 125 ? -3.417 0.064 -18.875 1.00 88.25 125 HIS A N 1
ATOM 952 C CA . HIS A 1 125 ? -4.577 -0.258 -19.716 1.00 88.25 125 HIS A CA 1
ATOM 953 C C . HIS A 1 125 ? -4.565 -1.706 -20.232 1.00 88.25 125 HIS A C 1
ATOM 955 O O . HIS A 1 125 ? -5.511 -2.134 -20.887 1.00 88.25 125 HIS A O 1
ATOM 961 N N . SER A 1 126 ? -3.490 -2.446 -19.965 1.00 90.31 126 SER A N 1
ATOM 962 C CA . SER A 1 126 ? -3.290 -3.836 -20.364 1.00 90.31 126 SER A CA 1
ATOM 963 C C . SER A 1 126 ? -2.512 -4.588 -19.286 1.00 90.31 126 SER A C 1
ATOM 965 O O . SER A 1 126 ? -1.732 -3.997 -18.541 1.00 90.31 126 SER A O 1
ATOM 967 N N . LEU A 1 127 ? -2.734 -5.894 -19.195 1.00 92.69 127 LEU A N 1
ATOM 968 C CA . LEU A 1 127 ? -1.991 -6.792 -18.316 1.00 92.69 127 LEU A CA 1
ATOM 969 C C . LEU A 1 127 ? -1.427 -7.936 -19.157 1.00 92.69 127 LEU A C 1
ATOM 971 O O . LEU A 1 127 ? -2.032 -8.353 -20.145 1.00 92.69 127 LEU A O 1
ATOM 975 N N . GLU A 1 128 ? -0.266 -8.429 -18.756 1.00 93.75 128 GLU A N 1
ATOM 976 C CA . GLU A 1 128 ? 0.351 -9.642 -19.272 1.00 93.75 128 GLU A CA 1
ATOM 977 C C . GLU A 1 128 ? 0.181 -10.760 -18.245 1.00 93.75 128 GLU A C 1
ATOM 979 O O . GLU A 1 128 ? 0.277 -10.530 -17.041 1.00 93.75 128 GLU A O 1
ATOM 984 N N . LEU A 1 129 ? -0.059 -11.978 -18.726 1.00 93.12 129 LEU A N 1
ATOM 985 C CA . LEU A 1 129 ? -0.086 -13.172 -17.888 1.00 93.12 129 LEU A CA 1
ATOM 986 C C . LEU A 1 129 ? 1.276 -13.853 -17.950 1.00 93.12 129 LEU A C 1
ATOM 988 O O . LEU A 1 129 ? 1.770 -14.179 -19.033 1.00 93.12 129 LEU A O 1
ATOM 992 N N . THR A 1 130 ? 1.890 -14.083 -16.792 1.00 89.81 130 THR A N 1
ATOM 993 C CA . THR A 1 130 ? 3.122 -14.868 -16.725 1.00 89.81 130 THR A CA 1
ATOM 994 C C . THR A 1 130 ? 2.834 -16.356 -16.978 1.00 89.81 130 THR A C 1
ATOM 996 O O . THR A 1 130 ? 1.690 -16.799 -16.839 1.00 89.81 130 THR A O 1
ATOM 999 N N . PRO A 1 131 ? 3.853 -17.176 -17.310 1.00 88.56 131 PRO A N 1
ATOM 1000 C CA . PRO A 1 131 ? 3.689 -18.630 -17.422 1.00 88.56 131 PRO A CA 1
ATOM 1001 C C . PRO A 1 131 ? 3.138 -19.287 -16.148 1.00 88.56 131 PRO A C 1
ATOM 1003 O O . PRO A 1 131 ? 2.517 -20.343 -16.210 1.00 88.56 131 PRO A O 1
ATOM 1006 N N . GLU A 1 132 ? 3.361 -18.656 -14.996 1.00 87.69 132 GLU A N 1
ATOM 1007 C CA . GLU A 1 132 ? 2.871 -19.089 -13.688 1.00 87.69 132 GLU A CA 1
ATOM 1008 C C . GLU A 1 132 ? 1.425 -18.630 -13.400 1.00 87.69 132 GLU A C 1
ATOM 1010 O O . GLU A 1 132 ? 0.890 -18.932 -12.335 1.00 87.69 132 GLU A O 1
ATOM 1015 N N . GLY A 1 133 ? 0.784 -17.923 -14.339 1.00 88.31 133 GLY A N 1
ATOM 1016 C CA . GLY A 1 133 ? -0.596 -17.444 -14.233 1.00 88.31 133 GLY A CA 1
ATOM 1017 C C . GLY A 1 133 ? -0.763 -16.132 -13.466 1.00 88.31 133 GLY A C 1
ATOM 1018 O O . GLY A 1 133 ? -1.880 -15.805 -13.073 1.00 88.31 133 GLY A O 1
ATOM 1019 N N . GLU A 1 134 ? 0.316 -15.382 -13.227 1.00 88.06 134 GLU A N 1
ATOM 1020 C CA . GLU A 1 134 ? 0.245 -14.098 -12.531 1.00 88.06 134 GLU A CA 1
ATOM 1021 C C . GLU A 1 134 ? -0.031 -12.939 -13.499 1.00 88.06 134 GLU A C 1
ATOM 1023 O O . GLU A 1 134 ? 0.585 -12.851 -14.560 1.00 88.06 134 GLU A O 1
ATOM 1028 N N . GLU A 1 135 ? -0.911 -12.014 -13.111 1.00 93.00 135 GLU A N 1
ATOM 1029 C CA . GLU A 1 135 ? -1.128 -10.758 -13.832 1.00 93.00 135 GLU A CA 1
ATOM 1030 C C . GLU A 1 135 ? -0.044 -9.727 -13.493 1.00 93.00 135 GLU A C 1
ATOM 1032 O O . GLU A 1 135 ? 0.143 -9.331 -12.339 1.00 93.00 135 GLU A O 1
ATOM 1037 N N . VAL A 1 136 ? 0.658 -9.257 -14.519 1.00 94.50 136 VAL A N 1
ATOM 1038 C CA . VAL A 1 136 ? 1.702 -8.237 -14.414 1.00 94.50 136 VAL A CA 1
ATOM 1039 C C . VAL A 1 136 ? 1.483 -7.129 -15.444 1.00 94.50 136 VAL A C 1
ATOM 1041 O O . VAL A 1 136 ? 0.747 -7.277 -16.415 1.00 94.50 136 VAL A O 1
ATOM 1044 N N . GLY A 1 137 ? 2.097 -5.972 -15.226 1.00 94.00 137 GLY A N 1
ATOM 1045 C CA . GLY A 1 137 ? 2.069 -4.866 -16.178 1.00 94.00 137 GLY A CA 1
ATOM 1046 C C . GLY A 1 137 ? 2.853 -5.199 -17.453 1.00 94.00 137 GLY A C 1
ATOM 1047 O O . GLY A 1 137 ? 3.744 -6.047 -17.418 1.00 94.00 137 GLY A O 1
ATOM 1048 N N . PRO A 1 138 ? 2.583 -4.497 -18.565 1.00 93.38 138 PRO A N 1
ATOM 1049 C CA . PRO A 1 138 ? 3.170 -4.815 -19.861 1.00 93.38 138 PRO A CA 1
ATOM 1050 C C . PRO A 1 138 ? 4.691 -4.664 -19.848 1.00 93.38 138 PRO A C 1
ATOM 1052 O O . PRO A 1 138 ? 5.224 -3.768 -19.177 1.00 93.38 138 PRO A O 1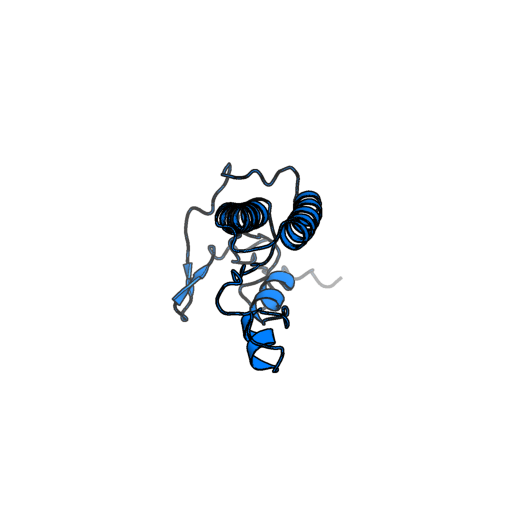
ATOM 1055 N N . LEU A 1 139 ? 5.401 -5.495 -20.610 1.00 91.06 139 LEU A N 1
ATOM 1056 C CA . LEU A 1 139 ? 6.830 -5.333 -20.850 1.00 91.06 139 LEU A CA 1
ATOM 1057 C C . LEU A 1 139 ? 7.068 -4.044 -21.646 1.00 91.06 139 LEU A C 1
ATOM 1059 O O . LEU A 1 139 ? 6.482 -3.827 -22.701 1.00 91.06 139 LEU A O 1
ATOM 1063 N N . VAL A 1 140 ? 7.918 -3.168 -21.114 1.00 91.00 140 VAL A N 1
ATOM 1064 C CA . VAL A 1 140 ? 8.287 -1.905 -21.766 1.00 91.00 140 VAL A CA 1
ATOM 1065 C C . VAL A 1 140 ? 9.802 -1.821 -21.759 1.00 91.00 140 VAL A C 1
ATOM 1067 O O . VAL A 1 140 ? 10.409 -1.889 -20.688 1.00 91.00 140 VAL A O 1
ATOM 1070 N N . GLU A 1 141 ? 10.382 -1.727 -22.950 1.00 88.25 141 GLU A N 1
ATOM 1071 C CA . GLU A 1 141 ? 11.801 -1.459 -23.173 1.00 88.25 141 GLU A CA 1
ATOM 1072 C C . GLU A 1 141 ? 12.070 0.040 -22.985 1.00 88.25 141 GLU A C 1
ATOM 1074 O O . GLU A 1 141 ? 11.242 0.876 -23.354 1.00 88.25 141 GLU A O 1
ATOM 1079 N N . THR A 1 142 ? 13.196 0.378 -22.366 1.00 81.81 142 THR A N 1
ATOM 1080 C CA . THR A 1 142 ? 13.625 1.762 -22.141 1.00 81.81 142 THR A CA 1
ATOM 1081 C C . THR A 1 142 ? 14.976 1.994 -22.800 1.00 81.81 142 THR A C 1
ATOM 1083 O O . THR A 1 142 ? 15.912 1.233 -22.528 1.00 81.81 142 THR A O 1
ATOM 1086 N N . ASP A 1 143 ? 15.055 3.053 -23.607 1.00 72.81 143 ASP A N 1
ATOM 1087 C CA . ASP A 1 143 ? 16.273 3.536 -24.271 1.00 72.81 143 ASP A CA 1
ATOM 1088 C C . ASP A 1 143 ? 17.244 4.262 -23.319 1.00 72.81 143 ASP A C 1
ATOM 1090 O O . ASP A 1 143 ? 16.774 4.962 -22.386 1.00 72.81 143 ASP A O 1
#

Sequence (143 aa):
MPARQSATFYECQHVRPSGKKCRAIAIRDHRFCYFHLQSRRGYSAITPAAAVANGATAPAPQSATITLPMLEDRTAVQIVLTDVLRALAANQIDCKRASLLLYGLQIASSNCSRLDEIGYLHPVHSLELTPEGEEVGPLVETD

Organism: NCBI:txid2763107

Radius of gyration: 18.98 Å; chains: 1; bounding box: 55×35×49 Å

pLDDT: mean 81.57, std 16.33, range [41.66, 97.19]

Secondary structure (DSSP, 8-state):
--------EEB--PBPTT--B--SBPPTT-SS-HHHHHHHTT-----HHHHHHTTS----TTS---------SHHHHHHHHHHHHHHHHTTSS-HHHHHHHHHHHHHHHHHS-TT--SS-SS-----EE-TTS-EEPPP-EE-